Protein AF-A0A958GZC5-F1 (afdb_monomer_lite)

Sequence (106 aa):
MKKNVALGTSPLTEEDAIMDQTFYRHPGRPAGGARSGPQALPRTQPAREKPAHYKIVSISLYNEDIENLERLVSELKAKGHTKANKSQLIRYALATVDIDDMPKMI

Radius of gyration: 25.8 Å; chains: 1; bounding box: 55×50×67 Å

pLDDT: mean 74.03, std 19.49, range [40.0, 98.25]

Structure (mmCIF, N/CA/C/O backbone):
data_AF-A0A958GZC5-F1
#
_entry.id   AF-A0A958GZC5-F1
#
loop_
_atom_site.group_PDB
_atom_site.id
_atom_site.type_symbol
_atom_site.label_atom_id
_atom_site.label_alt_id
_atom_site.label_comp_id
_atom_site.label_asym_id
_atom_site.label_entity_id
_atom_site.label_seq_id
_atom_site.pdbx_PDB_ins_code
_atom_site.Cartn_x
_atom_site.Cartn_y
_atom_site.Cartn_z
_atom_site.occupancy
_atom_site.B_iso_or_equiv
_atom_site.auth_seq_id
_atom_site.auth_comp_id
_atom_site.auth_asym_id
_atom_site.auth_atom_id
_atom_site.pdbx_PDB_model_num
ATOM 1 N N . MET A 1 1 ? 41.112 34.015 32.948 1.00 42.16 1 MET A N 1
ATOM 2 C CA . MET A 1 1 ? 40.701 34.042 31.525 1.00 42.16 1 MET A CA 1
ATOM 3 C C . MET A 1 1 ? 39.188 33.911 31.471 1.00 42.16 1 MET A C 1
ATOM 5 O O . MET A 1 1 ? 38.663 32.925 31.964 1.00 42.16 1 MET A O 1
ATOM 9 N N . LYS A 1 2 ? 38.489 34.944 30.987 1.00 43.91 2 LYS A N 1
ATOM 10 C CA . LYS A 1 2 ? 37.024 34.980 30.880 1.00 43.91 2 LYS A CA 1
ATOM 11 C C . LYS A 1 2 ? 36.582 34.163 29.661 1.00 43.91 2 LYS A C 1
ATOM 13 O O . LYS A 1 2 ? 37.109 34.391 28.576 1.00 43.91 2 LYS A O 1
ATOM 18 N N . LYS A 1 3 ? 35.606 33.268 29.827 1.00 49.44 3 LYS A N 1
ATOM 19 C CA . LYS A 1 3 ? 34.765 32.761 28.733 1.00 49.44 3 LYS A CA 1
ATOM 20 C C . LYS A 1 3 ? 33.301 32.844 29.161 1.00 49.44 3 LYS A C 1
ATOM 22 O O . LYS A 1 3 ? 32.784 31.994 29.868 1.00 49.44 3 LYS A O 1
ATOM 27 N N . ASN A 1 4 ? 32.751 33.996 28.804 1.00 40.00 4 ASN A N 1
ATOM 28 C CA . ASN A 1 4 ? 31.371 34.368 28.518 1.00 40.00 4 ASN A CA 1
ATOM 29 C C . ASN A 1 4 ? 30.280 33.321 28.784 1.00 40.00 4 ASN A C 1
ATOM 31 O O . ASN A 1 4 ? 30.121 32.348 28.053 1.00 40.00 4 ASN A O 1
ATOM 35 N N . VAL A 1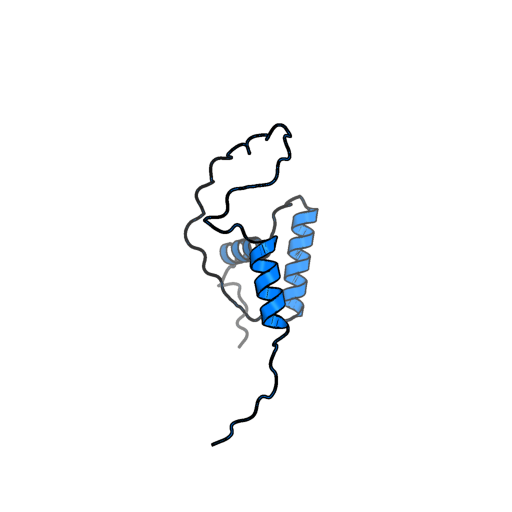 5 ? 29.469 33.660 29.785 1.00 54.03 5 VAL A N 1
ATOM 36 C CA . VAL A 1 5 ? 28.052 33.322 29.911 1.00 54.03 5 VAL A CA 1
ATOM 37 C C . VAL A 1 5 ? 27.319 33.880 28.689 1.00 54.03 5 VAL A C 1
ATOM 39 O O . VAL A 1 5 ? 27.238 35.095 28.523 1.00 54.03 5 VAL A O 1
ATOM 42 N N . ALA A 1 6 ? 26.793 33.008 27.837 1.00 48.25 6 ALA A N 1
ATOM 43 C CA . ALA A 1 6 ? 25.785 33.369 26.849 1.00 48.25 6 ALA A CA 1
ATOM 44 C C . ALA A 1 6 ? 24.881 32.149 26.629 1.00 48.25 6 ALA A C 1
ATOM 46 O O . ALA A 1 6 ? 25.348 31.135 26.123 1.00 48.25 6 ALA A O 1
ATOM 47 N N . LEU A 1 7 ? 23.610 32.295 27.035 1.00 47.97 7 LEU A N 1
ATOM 48 C CA . LEU A 1 7 ? 22.501 31.319 27.028 1.00 47.97 7 LEU A CA 1
ATOM 49 C C . LEU A 1 7 ? 22.503 30.330 28.211 1.00 47.97 7 LEU A C 1
ATOM 51 O O . LEU A 1 7 ? 22.843 29.160 28.085 1.00 47.97 7 LEU A O 1
ATOM 55 N N . GLY A 1 8 ? 22.103 30.835 29.383 1.00 52.09 8 GLY A N 1
ATOM 56 C CA . GLY A 1 8 ? 22.031 30.095 30.651 1.00 52.09 8 GLY A CA 1
ATOM 57 C C . GLY A 1 8 ? 20.765 29.266 30.894 1.00 52.09 8 GLY A C 1
ATOM 58 O O . GLY A 1 8 ? 20.648 28.702 31.976 1.00 52.09 8 GLY A O 1
ATOM 59 N N . THR A 1 9 ? 19.849 29.151 29.930 1.00 54.47 9 THR A N 1
ATOM 60 C CA . THR A 1 9 ? 18.718 28.214 30.031 1.00 54.47 9 THR A CA 1
ATOM 61 C C . THR A 1 9 ? 18.268 27.831 28.627 1.00 54.47 9 THR A C 1
ATOM 63 O O . THR A 1 9 ? 17.777 28.671 27.876 1.00 54.47 9 THR A O 1
ATOM 66 N N . SER A 1 10 ? 18.490 26.576 28.236 1.00 51.34 10 SER A N 1
ATOM 67 C CA . SER A 1 10 ? 17.914 26.037 27.003 1.00 51.34 10 SER A CA 1
ATOM 68 C C . SER A 1 10 ? 16.468 25.623 27.309 1.00 51.34 10 SER A C 1
ATOM 70 O O . SER A 1 10 ? 16.277 24.772 28.178 1.00 51.34 10 SER A O 1
ATOM 72 N N . PRO A 1 11 ? 15.437 26.177 26.647 1.00 51.81 11 PRO A N 1
ATOM 73 C CA . PRO A 1 11 ? 14.034 25.845 26.937 1.00 51.81 11 PRO A CA 1
ATOM 74 C C . PRO A 1 11 ? 13.715 24.354 26.730 1.00 51.81 11 PRO A C 1
ATOM 76 O O . PRO A 1 11 ? 12.812 23.816 27.359 1.00 51.81 11 PRO A O 1
ATOM 79 N N . LEU A 1 12 ? 14.527 23.654 25.933 1.00 55.00 12 LEU A N 1
ATOM 80 C CA . LEU A 1 12 ? 14.405 22.214 25.698 1.00 55.00 12 LEU A CA 1
ATOM 81 C C . LEU A 1 12 ? 14.706 21.374 26.950 1.00 55.00 12 LEU A C 1
ATOM 83 O O . LEU A 1 12 ? 14.129 20.310 27.128 1.00 55.00 12 LEU A O 1
ATOM 87 N N . THR A 1 13 ? 15.566 21.857 27.856 1.00 59.62 13 THR A N 1
ATOM 88 C CA . THR A 1 13 ? 15.894 21.106 29.083 1.00 59.62 13 THR A CA 1
ATOM 89 C C . THR A 1 13 ? 14.783 21.141 30.134 1.00 59.62 13 THR A C 1
ATOM 91 O O . THR A 1 13 ? 14.680 20.216 30.938 1.00 59.62 13 THR A O 1
ATOM 94 N N . GLU A 1 14 ? 13.935 22.173 30.130 1.00 57.94 14 GLU A N 1
ATOM 95 C CA . GLU A 1 1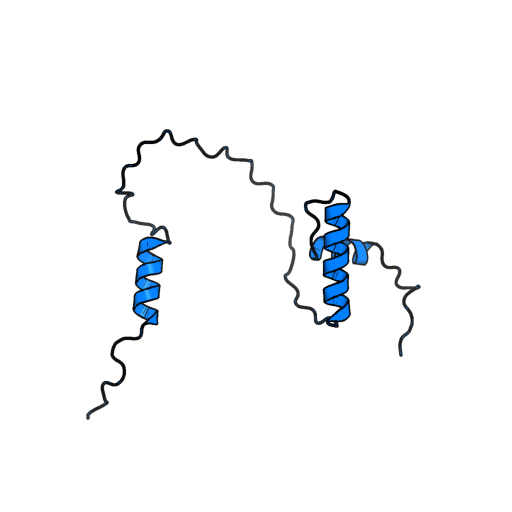4 ? 12.774 22.245 31.028 1.00 57.94 14 GLU A CA 1
ATOM 96 C C . GLU A 1 14 ? 11.625 21.368 30.517 1.00 57.94 14 GLU A C 1
ATOM 98 O O . GLU A 1 14 ? 10.996 20.658 31.302 1.00 57.94 14 GLU A O 1
ATOM 103 N N . GLU A 1 15 ? 11.393 21.351 29.202 1.00 57.47 15 GLU A N 1
ATOM 104 C CA . GLU A 1 15 ? 10.386 20.494 28.568 1.00 57.47 15 GLU A CA 1
ATOM 105 C C . GLU A 1 15 ? 10.707 19.007 28.755 1.00 57.47 15 GLU A C 1
ATOM 107 O O . GLU A 1 15 ? 9.824 18.241 29.145 1.00 57.47 15 GLU A O 1
ATOM 112 N N . ASP A 1 16 ? 11.973 18.611 28.588 1.00 57.53 16 ASP A N 1
ATOM 113 C CA . ASP A 1 16 ? 12.413 17.233 28.828 1.00 57.53 16 ASP A CA 1
ATOM 114 C C . ASP A 1 16 ? 12.196 16.812 30.291 1.00 57.53 16 ASP A C 1
ATOM 116 O O . ASP A 1 16 ? 11.701 15.714 30.557 1.00 57.53 16 ASP A O 1
ATOM 120 N N . ALA A 1 17 ? 12.473 17.701 31.253 1.00 61.53 17 ALA A N 1
ATOM 121 C CA . ALA A 1 17 ? 12.240 17.432 32.672 1.00 61.53 17 ALA A CA 1
ATOM 122 C C . ALA A 1 17 ? 10.745 17.311 33.008 1.00 61.53 17 ALA A C 1
ATOM 124 O O . ALA A 1 17 ? 10.360 16.474 33.827 1.00 61.53 17 ALA A O 1
ATOM 125 N N . ILE A 1 18 ? 9.888 18.121 32.379 1.00 64.44 18 ILE A N 1
ATOM 126 C CA . ILE A 1 18 ? 8.434 18.031 32.549 1.00 64.44 18 ILE A CA 1
ATOM 127 C C . ILE A 1 18 ? 7.918 16.719 31.957 1.00 64.44 18 ILE A C 1
ATOM 129 O O . ILE A 1 18 ? 7.129 16.034 32.611 1.00 64.44 18 ILE A O 1
ATOM 133 N N . MET A 1 19 ? 8.370 16.340 30.759 1.00 59.94 19 MET A N 1
ATOM 134 C CA . MET A 1 19 ? 7.936 15.119 30.075 1.00 59.94 19 MET A CA 1
ATOM 135 C C . MET A 1 19 ? 8.330 13.854 30.842 1.00 59.94 19 MET A C 1
ATOM 137 O O . MET A 1 19 ? 7.498 12.959 31.022 1.00 59.94 19 MET A O 1
ATOM 141 N N . ASP A 1 20 ? 9.556 13.816 31.364 1.00 61.84 20 ASP A N 1
ATOM 142 C CA . ASP A 1 20 ? 10.061 12.737 32.217 1.00 61.84 20 ASP A CA 1
ATOM 143 C C . ASP A 1 20 ? 9.243 12.620 33.517 1.00 61.84 20 ASP A C 1
ATOM 145 O O . ASP A 1 20 ? 8.785 11.539 33.888 1.00 61.84 20 ASP A O 1
ATOM 149 N N . GLN A 1 21 ? 8.919 13.753 34.151 1.00 59.56 21 GLN A N 1
ATOM 150 C CA . GLN A 1 21 ? 8.161 13.773 35.407 1.00 59.56 21 GLN A CA 1
ATOM 151 C C . GLN A 1 21 ? 6.665 13.461 35.266 1.00 59.56 21 GLN A C 1
ATOM 153 O O . GLN A 1 21 ? 6.069 12.961 36.227 1.00 59.56 21 GLN A O 1
ATOM 158 N N . THR A 1 22 ? 6.036 13.796 34.133 1.00 58.78 22 THR A N 1
ATOM 159 C CA . THR A 1 22 ? 4.567 13.731 33.984 1.00 58.78 22 THR A CA 1
ATOM 160 C C . THR A 1 22 ? 4.071 12.589 33.109 1.00 58.78 22 THR A C 1
ATOM 162 O O . THR A 1 22 ? 3.009 12.037 33.406 1.00 58.78 22 THR A O 1
ATOM 165 N N . PHE A 1 23 ? 4.812 12.195 32.070 1.00 56.34 23 PHE A N 1
ATOM 166 C CA . PHE A 1 23 ? 4.321 11.232 31.080 1.00 56.34 23 PHE A CA 1
ATOM 167 C C . PHE A 1 23 ? 5.003 9.865 31.163 1.00 56.34 23 PHE A C 1
ATOM 169 O O . PHE A 1 23 ? 4.367 8.857 30.839 1.00 56.34 23 PHE A O 1
ATOM 176 N N . TYR A 1 24 ? 6.248 9.787 31.643 1.00 61.34 24 TYR A N 1
ATOM 177 C CA . TYR A 1 24 ? 6.962 8.517 31.756 1.0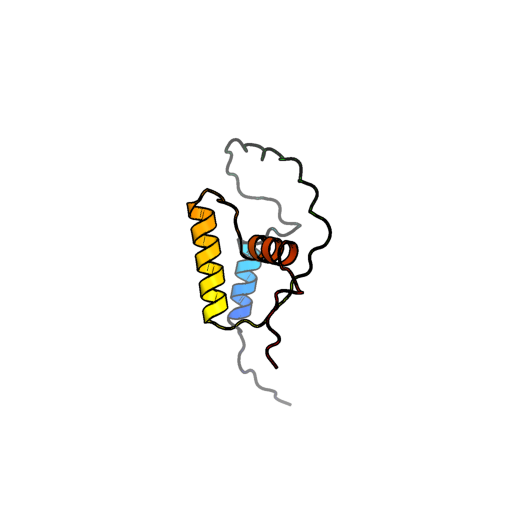0 61.34 24 TYR A CA 1
ATOM 178 C C . TYR A 1 24 ? 6.908 7.929 33.173 1.00 61.34 24 TYR A C 1
ATOM 180 O O . TYR A 1 24 ? 7.054 8.595 34.196 1.00 61.34 24 TYR A O 1
ATOM 188 N N . ARG A 1 25 ? 6.672 6.613 33.251 1.00 55.94 25 ARG A N 1
ATOM 189 C CA . ARG A 1 25 ? 6.693 5.866 34.513 1.00 55.94 25 ARG A CA 1
ATOM 190 C C . ARG A 1 25 ? 8.144 5.642 34.932 1.00 55.94 25 ARG A C 1
ATOM 192 O O . ARG A 1 25 ? 8.785 4.713 34.448 1.00 55.94 25 ARG A O 1
ATOM 199 N N . HIS A 1 26 ? 8.628 6.435 35.881 1.00 58.84 26 HIS A N 1
ATOM 200 C CA . HIS A 1 26 ? 9.929 6.190 36.493 1.00 58.84 26 HIS A CA 1
ATOM 201 C C . HIS A 1 26 ? 9.955 4.872 37.286 1.00 58.84 26 HIS A C 1
ATOM 203 O O . HIS A 1 26 ? 9.112 4.672 38.172 1.00 58.84 26 HIS A O 1
ATOM 209 N N . PRO A 1 27 ? 10.934 3.985 37.037 1.00 51.06 27 PRO A N 1
ATOM 210 C CA . PRO A 1 27 ? 11.159 2.806 37.859 1.00 51.06 27 PRO A CA 1
ATOM 211 C C . PRO A 1 27 ? 11.764 3.250 39.199 1.00 51.06 27 PRO A C 1
ATOM 213 O O . PRO A 1 27 ? 12.972 3.405 39.327 1.00 51.06 27 PRO A O 1
ATOM 216 N N . GLY A 1 28 ? 10.913 3.515 40.194 1.00 59.38 28 GLY A N 1
ATOM 217 C CA . GLY A 1 28 ? 11.356 3.859 41.553 1.00 59.38 28 GLY A CA 1
ATOM 218 C C . GLY A 1 28 ? 10.457 4.819 42.333 1.00 59.38 28 GLY A C 1
ATOM 219 O O . GLY A 1 28 ? 10.627 4.943 43.542 1.00 59.38 28 GLY A O 1
ATOM 220 N N . ARG A 1 29 ? 9.473 5.473 41.696 1.00 54.12 29 ARG A N 1
ATOM 221 C CA . ARG A 1 29 ? 8.524 6.346 42.408 1.00 54.12 29 ARG A CA 1
ATOM 222 C C . ARG A 1 29 ? 7.303 5.532 42.868 1.00 54.12 29 ARG A C 1
ATOM 224 O O . ARG A 1 29 ? 6.618 4.964 42.013 1.00 54.12 29 ARG A O 1
ATOM 231 N N . PRO A 1 30 ? 6.996 5.447 44.179 1.00 52.53 30 PRO A N 1
ATOM 232 C CA . PRO A 1 30 ? 5.771 4.799 44.633 1.00 52.53 30 PRO A CA 1
ATOM 233 C C . PRO A 1 30 ? 4.566 5.562 44.073 1.00 52.53 30 PRO A C 1
ATOM 235 O O . PRO A 1 30 ? 4.557 6.794 44.049 1.00 52.53 30 PRO A O 1
ATOM 238 N N . ALA A 1 31 ? 3.567 4.825 43.587 1.00 56.00 31 ALA A N 1
ATOM 239 C CA . ALA A 1 31 ? 2.352 5.367 42.986 1.00 56.00 31 ALA A CA 1
ATOM 240 C C . ALA A 1 31 ? 1.478 6.059 44.052 1.00 56.00 31 ALA A C 1
ATOM 242 O O . ALA A 1 31 ? 0.493 5.510 44.534 1.00 56.00 31 ALA A O 1
ATOM 243 N N . GLY A 1 32 ? 1.872 7.264 44.457 1.00 53.06 32 GLY A N 1
ATOM 244 C CA . GLY A 1 32 ? 1.112 8.128 45.350 1.00 53.06 32 GLY A CA 1
ATOM 245 C C . GLY A 1 32 ? 0.058 8.899 44.567 1.00 53.06 32 GLY A C 1
ATOM 246 O O . GLY A 1 32 ? 0.336 9.972 44.046 1.00 53.06 32 GLY A O 1
ATOM 247 N N . GLY A 1 33 ? -1.145 8.337 44.471 1.00 48.72 33 GLY A N 1
ATOM 248 C CA . GLY A 1 33 ? -2.286 8.989 43.833 1.00 48.72 33 GLY A CA 1
ATOM 249 C C . GLY A 1 33 ? -3.510 8.085 43.829 1.00 48.72 33 GLY A C 1
ATOM 250 O O . GLY A 1 33 ? -3.784 7.403 42.846 1.00 48.72 33 GLY A O 1
ATOM 251 N N . ALA A 1 34 ? -4.227 8.053 44.950 1.00 53.50 34 ALA A N 1
ATOM 252 C CA . ALA A 1 34 ? -5.454 7.290 45.110 1.00 53.50 34 ALA A CA 1
ATOM 253 C C . ALA A 1 34 ? -6.534 7.747 44.111 1.00 53.50 34 ALA A C 1
ATOM 255 O O . ALA A 1 34 ? -7.118 8.821 44.241 1.00 53.50 34 ALA A O 1
ATOM 256 N N . ARG A 1 35 ? -6.843 6.887 43.138 1.00 52.31 35 ARG A N 1
ATOM 257 C CA . ARG A 1 35 ? -8.177 6.789 42.539 1.00 52.31 35 ARG A CA 1
ATOM 258 C C . ARG A 1 35 ? -8.633 5.344 42.664 1.00 52.31 35 ARG A C 1
ATOM 260 O O . ARG A 1 35 ? -8.328 4.497 41.830 1.00 52.31 35 ARG A O 1
ATOM 267 N N . SER A 1 36 ? -9.329 5.082 43.761 1.00 56.12 36 SER A N 1
ATOM 268 C CA . SER A 1 36 ? -9.983 3.817 44.082 1.00 56.12 36 SER A CA 1
ATOM 269 C C . SER A 1 36 ? -11.224 3.641 43.200 1.00 56.12 36 SER A C 1
ATOM 271 O O . SER A 1 36 ? -12.348 3.839 43.643 1.00 56.12 36 SER A O 1
ATOM 273 N N . GLY A 1 37 ? -11.023 3.325 41.923 1.00 55.53 37 GLY A N 1
ATOM 274 C CA . GLY A 1 37 ? -12.042 2.671 41.100 1.00 55.53 37 GLY A CA 1
ATOM 275 C C . GLY A 1 37 ? -11.725 1.176 41.026 1.00 55.53 37 GLY A C 1
ATOM 276 O O . GLY A 1 37 ? -10.542 0.830 41.104 1.00 55.53 37 GLY A O 1
ATOM 277 N N . PRO A 1 38 ? -12.715 0.273 40.892 1.00 50.50 38 PRO A N 1
ATOM 278 C CA . PRO A 1 38 ? -12.426 -1.134 40.645 1.00 50.50 38 PRO A CA 1
ATOM 279 C C . PRO A 1 38 ? -11.574 -1.236 39.376 1.00 50.50 38 PRO A C 1
ATOM 281 O O . PRO A 1 38 ? -12.051 -0.990 38.268 1.00 50.50 38 PRO A O 1
ATOM 284 N N . GLN A 1 39 ? -10.285 -1.541 39.552 1.00 56.53 39 GLN A N 1
ATOM 285 C CA . GLN A 1 39 ? -9.381 -1.852 38.455 1.00 56.53 39 GLN A CA 1
ATOM 286 C C . GLN A 1 39 ? -9.929 -3.104 37.785 1.00 56.53 39 GLN A C 1
ATOM 288 O O . GLN A 1 39 ? -9.744 -4.220 38.268 1.00 56.53 39 GLN A O 1
ATOM 293 N N . ALA A 1 40 ? -10.629 -2.913 36.669 1.00 58.41 40 ALA A N 1
ATOM 294 C CA . ALA A 1 40 ? -10.812 -3.977 35.709 1.00 58.41 40 ALA A CA 1
ATOM 295 C C . ALA A 1 40 ? -9.403 -4.418 35.304 1.00 58.41 40 ALA A C 1
ATOM 297 O O . ALA A 1 40 ? -8.695 -3.693 34.603 1.00 58.41 40 ALA A O 1
ATOM 298 N N . LEU A 1 41 ? -8.977 -5.573 35.820 1.00 60.50 41 LEU A N 1
ATOM 299 C CA . LEU A 1 41 ? -7.758 -6.238 35.387 1.00 60.50 41 LEU A CA 1
ATOM 300 C C . LEU A 1 41 ? -7.784 -6.249 33.854 1.00 60.50 41 LEU A C 1
ATOM 302 O O . LEU A 1 41 ? -8.782 -6.711 33.284 1.00 60.50 41 LEU A O 1
ATOM 306 N N . PRO A 1 42 ? -6.757 -5.718 33.165 1.00 56.84 42 PRO A N 1
ATOM 307 C CA . PRO A 1 42 ? -6.695 -5.862 31.725 1.00 56.84 42 PRO A CA 1
ATOM 308 C C . PRO A 1 42 ? -6.745 -7.360 31.452 1.00 56.84 42 PRO A C 1
ATOM 310 O O . PRO A 1 42 ? -5.899 -8.113 31.932 1.00 56.84 42 PRO A O 1
ATOM 313 N N . ARG A 1 43 ? -7.790 -7.805 30.745 1.00 59.28 43 ARG A N 1
ATOM 314 C CA . ARG A 1 43 ? -7.863 -9.170 30.233 1.00 59.28 43 ARG A CA 1
ATOM 315 C C . ARG A 1 43 ? -6.592 -9.370 29.422 1.00 59.28 43 ARG A C 1
ATOM 317 O O . ARG A 1 43 ? -6.483 -8.809 28.332 1.00 59.28 43 ARG A O 1
ATOM 324 N N . THR A 1 44 ? -5.632 -10.101 29.982 1.00 53.62 44 THR A N 1
ATOM 325 C CA . THR A 1 44 ? -4.399 -10.489 29.308 1.00 53.62 44 THR A CA 1
ATOM 326 C C . THR A 1 44 ? -4.813 -11.345 28.127 1.00 53.62 44 THR A C 1
ATOM 328 O O . THR A 1 44 ? -5.004 -12.552 28.246 1.00 53.62 44 THR A O 1
ATOM 331 N N . GLN A 1 45 ? -5.047 -10.704 26.984 1.00 61.31 45 GLN A N 1
ATOM 332 C CA . GLN A 1 45 ? -5.124 -11.431 25.735 1.00 61.31 45 GLN A CA 1
ATOM 333 C C . GLN A 1 45 ? -3.758 -12.098 25.579 1.00 61.31 45 GLN A C 1
ATOM 335 O O . GLN A 1 45 ? -2.745 -11.412 25.757 1.00 61.31 45 GLN A O 1
ATOM 340 N N . PRO A 1 46 ? -3.706 -13.413 25.317 1.00 52.31 46 PRO A N 1
ATOM 341 C CA . PRO A 1 46 ? -2.438 -14.082 25.098 1.00 52.31 46 PRO A CA 1
ATOM 342 C C . PRO A 1 46 ? -1.694 -13.309 24.012 1.00 52.31 46 PRO A C 1
ATOM 344 O O . PRO A 1 46 ? -2.260 -13.013 22.952 1.00 52.31 46 PRO A O 1
ATOM 347 N N . ALA A 1 47 ? -0.461 -12.907 24.323 1.00 60.91 47 ALA A N 1
ATOM 348 C CA . ALA A 1 47 ? 0.404 -12.229 23.379 1.00 60.91 47 ALA A CA 1
ATOM 349 C C . ALA A 1 47 ? 0.552 -13.159 22.176 1.00 60.91 47 ALA A C 1
ATOM 351 O O . ALA A 1 47 ? 1.219 -14.187 22.260 1.00 60.91 47 ALA A O 1
ATOM 352 N N . ARG A 1 48 ? -0.142 -12.834 21.080 1.00 60.31 48 ARG A N 1
ATOM 353 C CA . ARG A 1 48 ? 0.026 -13.543 19.814 1.00 60.31 48 ARG A CA 1
ATOM 354 C C . ARG A 1 48 ? 1.513 -13.513 19.497 1.00 60.31 48 ARG A C 1
ATOM 356 O O . ARG A 1 48 ? 2.107 -12.432 19.518 1.00 60.31 48 ARG A O 1
ATOM 363 N N . GLU A 1 49 ? 2.091 -14.686 19.261 1.00 60.09 49 GLU A N 1
ATOM 364 C CA . GLU A 1 49 ? 3.490 -14.818 18.872 1.00 60.09 49 GLU A CA 1
ATOM 365 C C . GLU A 1 49 ? 3.777 -13.826 17.746 1.00 60.09 49 GLU A C 1
ATOM 367 O O . GLU A 1 49 ? 3.059 -13.764 16.741 1.00 60.09 49 GLU A O 1
ATOM 372 N N . LYS A 1 50 ? 4.764 -12.954 17.974 1.00 54.50 50 LYS A N 1
ATOM 373 C CA . LYS A 1 50 ? 5.101 -11.901 17.020 1.00 54.50 50 LYS A CA 1
ATOM 374 C C . LYS A 1 50 ? 5.565 -12.590 15.733 1.00 54.50 50 LYS A C 1
ATOM 376 O O . LYS A 1 50 ? 6.487 -13.401 15.810 1.00 54.50 50 LYS A O 1
ATOM 381 N N . PRO A 1 51 ? 4.955 -12.299 14.570 1.00 63.81 51 PRO A N 1
ATOM 382 C CA . PRO A 1 51 ? 5.350 -12.937 13.325 1.00 63.81 51 PRO A CA 1
ATOM 383 C C . PRO A 1 51 ? 6.840 -12.703 13.055 1.00 63.81 51 PRO A C 1
ATOM 385 O O . PRO A 1 51 ? 7.351 -11.592 13.220 1.00 63.81 51 PRO A O 1
ATOM 388 N N . ALA A 1 52 ? 7.513 -13.784 12.670 1.00 61.06 52 ALA A N 1
ATOM 389 C CA . ALA A 1 52 ? 8.941 -13.861 12.419 1.00 61.06 52 ALA A CA 1
ATOM 390 C C . ALA A 1 52 ? 9.428 -12.775 11.429 1.00 61.06 52 ALA A C 1
ATOM 392 O O . ALA A 1 52 ? 8.927 -12.661 10.314 1.00 61.06 52 ALA A O 1
ATOM 393 N N . HIS A 1 53 ? 10.412 -11.984 11.872 1.00 69.94 53 HIS A N 1
ATOM 394 C CA . HIS A 1 53 ? 11.405 -11.228 11.090 1.00 69.94 53 HIS A CA 1
ATOM 395 C C . HIS A 1 53 ? 10.935 -10.432 9.853 1.00 69.94 53 HIS A C 1
ATOM 397 O O . HIS A 1 53 ? 11.260 -10.782 8.720 1.00 69.94 53 HIS A O 1
ATOM 403 N N . TYR A 1 54 ? 10.291 -9.276 10.052 1.00 79.69 54 TYR A N 1
ATOM 404 C CA . TYR A 1 54 ? 10.225 -8.242 9.007 1.00 79.69 54 TYR A CA 1
ATOM 405 C C . TYR A 1 54 ? 11.378 -7.236 9.151 1.00 79.69 54 TYR A C 1
ATOM 407 O O . TYR A 1 54 ? 11.834 -6.949 10.258 1.00 79.69 54 TYR A O 1
ATOM 415 N N . LYS A 1 55 ? 11.838 -6.677 8.027 1.00 85.81 55 LYS A N 1
ATOM 416 C CA . LYS A 1 55 ? 12.760 -5.533 7.993 1.00 85.81 55 LYS A CA 1
ATOM 417 C C . LYS A 1 55 ? 12.000 -4.295 7.531 1.00 85.81 55 LYS A C 1
ATOM 419 O O . LYS A 1 55 ? 11.135 -4.392 6.664 1.00 85.81 55 LYS A O 1
ATOM 424 N N . ILE A 1 56 ? 12.319 -3.144 8.113 1.00 89.31 56 ILE A N 1
ATOM 425 C CA . ILE A 1 56 ? 11.822 -1.858 7.620 1.00 89.31 56 ILE A CA 1
ATOM 426 C C . ILE A 1 56 ? 12.658 -1.501 6.393 1.00 89.31 56 ILE A C 1
ATOM 428 O O . ILE A 1 56 ? 13.884 -1.460 6.474 1.00 89.31 56 ILE A O 1
ATOM 432 N N . VAL A 1 57 ? 11.988 -1.280 5.266 1.00 88.81 57 VAL A N 1
ATOM 433 C CA . VAL A 1 57 ? 12.611 -0.831 4.020 1.00 88.81 57 VAL A CA 1
ATOM 434 C C . VAL A 1 57 ? 12.101 0.564 3.693 1.00 88.81 57 VAL A C 1
ATOM 436 O O . VAL A 1 57 ? 10.913 0.841 3.848 1.00 88.81 57 VAL A O 1
ATOM 439 N N . SER A 1 58 ? 13.008 1.434 3.258 1.00 92.75 58 SER A N 1
ATOM 440 C CA . SER A 1 58 ? 12.658 2.707 2.633 1.00 92.75 58 SER A CA 1
ATOM 441 C C . SER A 1 58 ? 12.845 2.540 1.132 1.00 92.75 58 SER A C 1
ATOM 443 O O . SER A 1 58 ? 13.924 2.133 0.700 1.00 92.75 58 SER A O 1
ATOM 445 N N . ILE A 1 59 ? 11.795 2.796 0.356 1.00 90.81 59 ILE A N 1
ATOM 446 C CA . ILE A 1 59 ? 11.822 2.738 -1.106 1.00 90.81 59 ILE A CA 1
ATOM 447 C C . ILE A 1 59 ? 11.340 4.076 -1.656 1.00 90.81 59 ILE A C 1
ATOM 449 O O . ILE A 1 59 ? 10.379 4.649 -1.143 1.00 90.81 59 ILE A O 1
ATOM 453 N N . SER A 1 60 ? 12.015 4.567 -2.688 1.00 93.75 60 SER A N 1
ATOM 454 C CA . SER A 1 60 ? 11.545 5.717 -3.455 1.00 93.75 60 SER A CA 1
ATOM 455 C C . SER A 1 60 ? 10.497 5.244 -4.462 1.00 93.75 60 SER A C 1
ATOM 457 O O . SER A 1 60 ? 10.705 4.235 -5.131 1.00 93.75 60 SER A O 1
ATOM 459 N N . LEU A 1 61 ? 9.386 5.968 -4.568 1.00 94.38 61 LEU A N 1
ATOM 460 C CA . LEU A 1 61 ? 8.305 5.747 -5.533 1.00 94.38 61 LEU A CA 1
ATOM 461 C C . LEU A 1 61 ? 7.943 7.092 -6.167 1.00 94.38 61 LEU A C 1
ATOM 463 O O . LEU A 1 61 ? 8.172 8.135 -5.546 1.00 94.38 61 LEU A O 1
ATOM 467 N N . TYR A 1 62 ? 7.370 7.087 -7.373 1.00 96.56 62 TYR A N 1
ATOM 468 C CA . TYR A 1 62 ? 6.793 8.309 -7.929 1.00 96.56 62 TYR A CA 1
ATOM 469 C C . TYR A 1 62 ? 5.600 8.755 -7.075 1.00 96.56 62 TYR A C 1
ATOM 471 O O . TYR A 1 62 ? 4.904 7.929 -6.484 1.00 96.56 62 TYR A O 1
ATOM 479 N N . ASN A 1 63 ? 5.347 10.065 -7.005 1.00 97.44 63 ASN A N 1
ATOM 480 C CA . ASN A 1 63 ? 4.233 10.596 -6.208 1.00 97.44 63 ASN A CA 1
ATOM 481 C C . ASN A 1 63 ? 2.890 9.986 -6.639 1.00 97.44 63 ASN A C 1
ATOM 483 O O . ASN A 1 63 ? 2.093 9.595 -5.790 1.00 97.44 63 ASN A O 1
ATOM 487 N N . GLU A 1 64 ? 2.695 9.813 -7.947 1.00 97.50 64 GLU A N 1
ATOM 488 C CA . GLU A 1 64 ? 1.506 9.173 -8.520 1.00 97.50 64 GLU A CA 1
ATOM 489 C C . GLU A 1 64 ? 1.336 7.724 -8.031 1.00 97.50 64 GLU A C 1
ATOM 491 O O . GLU A 1 64 ? 0.229 7.302 -7.692 1.00 97.50 64 GLU A O 1
ATOM 496 N N . ASP A 1 65 ? 2.433 6.972 -7.899 1.00 96.19 65 ASP A N 1
ATOM 497 C CA . ASP A 1 65 ? 2.398 5.601 -7.381 1.00 96.19 65 ASP A CA 1
ATOM 498 C C . ASP A 1 65 ? 2.041 5.560 -5.891 1.00 96.19 65 ASP A C 1
ATOM 500 O O . ASP A 1 65 ? 1.330 4.656 -5.442 1.00 96.19 65 ASP A O 1
ATOM 504 N N . ILE A 1 66 ? 2.507 6.544 -5.114 1.00 96.44 66 ILE A N 1
ATOM 505 C CA . ILE A 1 66 ? 2.168 6.671 -3.691 1.00 96.44 66 ILE A CA 1
ATOM 506 C C . ILE A 1 66 ? 0.666 6.932 -3.537 1.00 96.44 66 ILE A C 1
ATOM 508 O O . ILE A 1 66 ? 0.004 6.247 -2.753 1.00 96.44 66 ILE A O 1
ATOM 512 N N . GLU A 1 67 ? 0.115 7.872 -4.305 1.00 97.88 67 GLU A N 1
ATOM 513 C CA . GLU A 1 67 ? -1.318 8.184 -4.303 1.00 97.88 67 GLU A CA 1
ATOM 514 C C . GLU A 1 67 ? -2.158 6.976 -4.735 1.00 97.88 67 GLU A C 1
ATOM 516 O O . GLU A 1 67 ? -3.153 6.629 -4.089 1.00 97.88 67 GLU A O 1
ATOM 521 N N . ASN A 1 68 ? -1.725 6.271 -5.783 1.00 97.75 68 ASN A N 1
ATOM 522 C CA . ASN A 1 68 ? -2.388 5.059 -6.245 1.00 97.75 68 ASN A CA 1
ATOM 523 C C . ASN A 1 68 ? -2.389 3.961 -5.168 1.00 97.75 68 ASN A C 1
ATOM 525 O O . ASN A 1 68 ? -3.421 3.331 -4.918 1.00 97.75 68 ASN A O 1
ATOM 529 N N . LEU A 1 69 ? -1.264 3.764 -4.474 1.00 96.81 69 LEU A N 1
ATOM 530 C CA . LEU A 1 69 ? -1.161 2.810 -3.371 1.00 96.81 69 LEU A CA 1
ATOM 531 C C . LEU A 1 69 ? -2.138 3.151 -2.234 1.00 96.81 69 LEU A C 1
ATOM 533 O O . LEU A 1 69 ? -2.783 2.258 -1.678 1.00 96.81 69 LEU A O 1
ATOM 537 N N . GLU A 1 70 ? -2.274 4.430 -1.885 1.00 96.81 70 GLU A N 1
ATOM 538 C CA . GLU A 1 70 ? -3.218 4.885 -0.859 1.00 96.81 70 GLU A CA 1
ATOM 539 C C . GLU A 1 70 ? -4.677 4.689 -1.271 1.00 96.81 70 GLU A C 1
ATOM 541 O O . GLU A 1 70 ? -5.477 4.180 -0.475 1.00 96.81 70 GLU A O 1
ATOM 546 N N . ARG A 1 71 ? -5.011 5.001 -2.527 1.00 98.25 71 ARG A N 1
ATOM 547 C CA . ARG A 1 71 ? -6.340 4.760 -3.097 1.00 98.25 71 ARG A CA 1
ATOM 548 C C . ARG A 1 71 ? -6.718 3.281 -3.031 1.00 98.25 71 ARG A C 1
ATOM 550 O O . ARG A 1 71 ? -7.795 2.954 -2.533 1.00 98.25 71 ARG A O 1
ATOM 557 N N . LEU A 1 72 ? -5.828 2.378 -3.446 1.00 97.81 72 LEU A N 1
ATOM 558 C CA . LEU A 1 72 ? -6.072 0.931 -3.404 1.00 97.81 72 LEU A CA 1
ATOM 559 C C . LEU A 1 72 ? -6.292 0.416 -1.974 1.00 97.81 72 LEU A C 1
ATOM 561 O O . LEU A 1 72 ? -7.179 -0.404 -1.733 1.00 97.81 72 LEU A O 1
ATOM 565 N N . VAL A 1 73 ? -5.531 0.919 -0.997 1.00 97.56 73 VAL A N 1
ATOM 566 C CA . VAL A 1 73 ? -5.757 0.585 0.419 1.00 97.56 73 VAL A CA 1
ATOM 567 C C . VAL A 1 73 ? -7.130 1.078 0.891 1.00 97.56 73 VAL A C 1
ATOM 569 O O . VAL A 1 73 ? -7.805 0.366 1.638 1.00 97.56 73 VAL A O 1
ATOM 572 N N . SER A 1 74 ? -7.560 2.266 0.462 1.00 97.50 74 SER A N 1
ATOM 573 C CA . SER A 1 74 ? -8.892 2.800 0.775 1.00 97.50 74 SER A CA 1
ATOM 574 C C . SER A 1 74 ? -10.007 1.928 0.188 1.00 97.50 74 SER A C 1
ATOM 576 O O . SER A 1 74 ? -10.924 1.526 0.906 1.00 97.50 74 SER A O 1
ATOM 578 N N . GLU A 1 75 ? -9.887 1.535 -1.082 1.00 97.62 75 GLU A N 1
ATOM 579 C CA . GLU A 1 75 ? -10.844 0.640 -1.741 1.00 97.62 75 GLU A CA 1
ATOM 580 C C . GLU A 1 75 ? -10.924 -0.728 -1.059 1.00 97.62 75 GLU A C 1
ATOM 582 O O . GLU A 1 75 ? -12.015 -1.263 -0.862 1.00 97.62 75 GLU A O 1
ATOM 587 N N . LEU A 1 76 ? -9.786 -1.293 -0.644 1.00 97.00 76 LEU A N 1
ATOM 588 C CA . LEU A 1 76 ? -9.763 -2.545 0.114 1.00 97.00 76 LEU A CA 1
ATOM 589 C C . LEU A 1 76 ? -10.513 -2.418 1.441 1.00 97.00 76 LEU A C 1
ATOM 591 O O . LEU A 1 76 ? -11.285 -3.309 1.803 1.00 97.00 76 LEU A O 1
ATOM 595 N N . LYS A 1 77 ? -10.327 -1.306 2.157 1.00 96.88 77 LYS A N 1
ATOM 596 C CA . LYS A 1 77 ? -11.063 -1.040 3.399 1.00 96.88 77 LYS A CA 1
ATOM 597 C C . LYS A 1 77 ? -12.559 -0.889 3.144 1.00 96.88 77 LYS A C 1
ATOM 599 O O . LYS A 1 77 ? -13.342 -1.470 3.892 1.00 96.88 77 LYS A O 1
ATOM 604 N N . ALA A 1 78 ? -12.947 -0.185 2.080 1.00 97.12 78 ALA A N 1
ATOM 605 C CA . ALA A 1 78 ? -14.344 -0.040 1.672 1.00 97.12 78 ALA A CA 1
ATOM 606 C C . ALA A 1 78 ? -14.992 -1.393 1.326 1.00 97.12 78 ALA A C 1
ATOM 608 O O . ALA A 1 78 ? -16.153 -1.623 1.652 1.00 97.12 78 ALA A O 1
ATOM 609 N N . LYS A 1 79 ? -14.222 -2.329 0.754 1.00 96.56 79 LYS A N 1
ATOM 610 C CA . LYS A 1 79 ? -14.645 -3.711 0.459 1.00 96.56 79 LYS A CA 1
ATOM 611 C C . LYS A 1 79 ? -14.688 -4.636 1.689 1.00 96.56 79 LYS A C 1
ATOM 613 O O . LYS A 1 79 ? -14.956 -5.824 1.546 1.00 96.56 79 LYS A O 1
ATOM 618 N N . GLY A 1 80 ? -14.431 -4.123 2.895 1.00 95.00 80 GLY A N 1
ATOM 619 C CA . GLY A 1 80 ? -14.525 -4.881 4.149 1.00 95.00 80 GLY A CA 1
ATOM 620 C C . GLY A 1 80 ? -13.190 -5.390 4.702 1.00 95.00 80 GLY A C 1
ATOM 621 O O . GLY A 1 80 ? -13.155 -5.936 5.808 1.00 95.00 80 GLY A O 1
ATOM 622 N N . HIS A 1 81 ? -12.063 -5.154 4.020 1.00 95.31 81 HIS A N 1
ATOM 623 C CA . HIS A 1 81 ? -10.732 -5.446 4.562 1.00 95.31 81 HIS A CA 1
ATOM 624 C C . HIS A 1 81 ? -10.289 -4.336 5.527 1.00 95.31 81 HIS A C 1
ATOM 626 O O . HIS A 1 81 ? -9.354 -3.583 5.265 1.00 95.31 81 HIS A O 1
ATOM 632 N N . THR A 1 82 ? -10.948 -4.236 6.682 1.00 91.56 82 THR A N 1
ATOM 633 C CA . THR A 1 82 ? -10.761 -3.144 7.664 1.00 91.56 82 THR A CA 1
ATOM 634 C C . THR A 1 82 ? -9.323 -2.983 8.172 1.00 91.56 82 THR A C 1
ATOM 636 O O . THR A 1 82 ? -8.936 -1.899 8.606 1.00 91.56 82 THR A O 1
ATOM 639 N N . LYS A 1 83 ? -8.508 -4.042 8.091 1.00 92.94 83 LYS A N 1
ATOM 640 C CA . LYS A 1 83 ? -7.097 -4.055 8.515 1.00 92.94 83 LYS A CA 1
ATOM 641 C C . LYS A 1 83 ? -6.092 -3.897 7.372 1.00 92.94 83 LYS A C 1
ATOM 643 O O . LYS A 1 83 ? -4.896 -3.980 7.644 1.00 92.94 83 LYS A O 1
ATOM 648 N N . ALA A 1 84 ? -6.558 -3.673 6.141 1.00 94.19 84 ALA A N 1
ATOM 649 C CA . ALA A 1 84 ? -5.694 -3.486 4.982 1.00 94.19 84 ALA A CA 1
ATOM 650 C C . ALA A 1 84 ? -4.718 -2.322 5.205 1.00 94.19 84 ALA A C 1
ATOM 652 O O . ALA A 1 84 ? -5.104 -1.227 5.628 1.00 9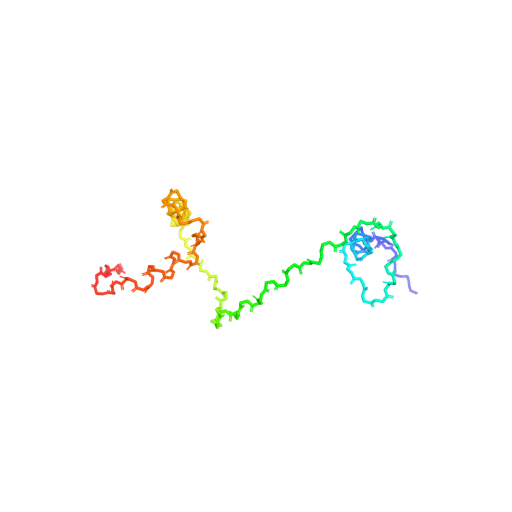4.19 84 ALA A O 1
ATOM 653 N N . ASN A 1 85 ? -3.442 -2.563 4.913 1.00 95.25 85 ASN A N 1
ATOM 654 C CA . ASN A 1 85 ? -2.387 -1.558 4.962 1.00 95.25 85 ASN A CA 1
ATOM 655 C C . ASN A 1 85 ? -1.455 -1.667 3.747 1.00 95.25 85 ASN A C 1
ATOM 657 O O . ASN A 1 85 ? -1.477 -2.662 3.020 1.00 95.25 85 ASN A O 1
ATOM 661 N N . LYS A 1 86 ? -0.621 -0.638 3.551 1.00 94.88 86 LYS A N 1
ATOM 662 C CA . LYS A 1 86 ? 0.337 -0.541 2.437 1.00 94.88 86 LYS A CA 1
ATOM 663 C C . LYS A 1 86 ? 1.210 -1.798 2.334 1.00 94.88 86 LYS A C 1
ATOM 665 O O . LYS A 1 86 ? 1.326 -2.387 1.267 1.00 94.88 86 LYS A O 1
ATOM 670 N N . SER A 1 87 ? 1.755 -2.271 3.455 1.00 93.31 87 SER A N 1
ATOM 671 C CA . SER A 1 87 ? 2.635 -3.446 3.494 1.00 93.31 87 SER A CA 1
ATOM 672 C C . SER A 1 87 ? 1.935 -4.756 3.123 1.00 93.31 87 SER A C 1
ATOM 674 O O . SER A 1 87 ? 2.558 -5.624 2.520 1.00 93.31 87 SER A O 1
ATOM 676 N N . GLN A 1 88 ? 0.660 -4.929 3.475 1.00 93.38 88 GLN A N 1
ATOM 677 C CA . GLN A 1 88 ? -0.127 -6.101 3.087 1.00 93.38 88 GLN A CA 1
ATOM 678 C C . GLN A 1 88 ? -0.424 -6.105 1.590 1.00 93.38 88 GLN A C 1
ATOM 680 O O . GLN A 1 88 ? -0.286 -7.147 0.957 1.00 93.38 88 GLN A O 1
ATOM 685 N N . LEU A 1 89 ? -0.785 -4.946 1.036 1.00 95.38 89 LEU A N 1
ATOM 686 C CA . LEU A 1 89 ? -1.024 -4.795 -0.396 1.00 95.38 89 LEU A CA 1
ATOM 687 C C . LEU A 1 89 ? 0.254 -5.064 -1.202 1.00 95.38 89 LEU A C 1
ATOM 689 O O . LEU A 1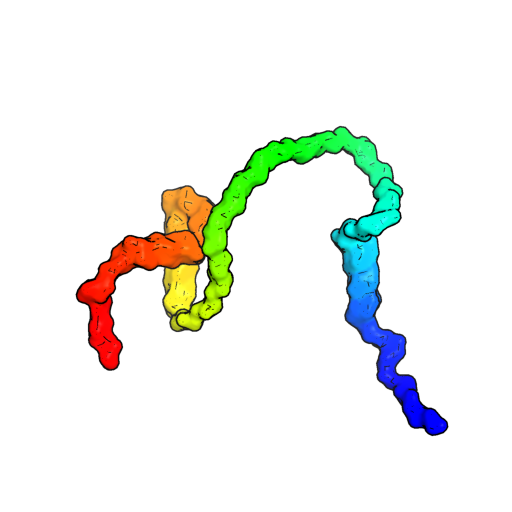 89 ? 0.230 -5.876 -2.120 1.00 95.38 89 LEU A O 1
ATOM 693 N N . ILE A 1 90 ? 1.381 -4.468 -0.800 1.00 94.44 90 ILE A N 1
ATOM 694 C CA . ILE A 1 90 ? 2.686 -4.711 -1.433 1.00 94.44 90 ILE A CA 1
ATOM 695 C C . ILE A 1 90 ? 3.063 -6.194 -1.345 1.00 94.44 90 ILE A C 1
ATOM 697 O O . ILE A 1 90 ? 3.510 -6.774 -2.326 1.00 94.44 90 ILE A O 1
ATOM 701 N N . ARG A 1 91 ? 2.848 -6.844 -0.194 1.00 92.62 91 ARG A N 1
ATOM 702 C CA . ARG A 1 91 ? 3.135 -8.278 -0.038 1.00 92.62 91 ARG A CA 1
ATOM 703 C C . ARG A 1 91 ? 2.298 -9.142 -0.977 1.00 92.62 91 ARG A C 1
ATOM 705 O O . ARG A 1 91 ? 2.832 -10.096 -1.528 1.00 92.62 91 ARG A O 1
ATOM 712 N N . TYR A 1 92 ? 1.014 -8.826 -1.132 1.00 94.75 92 TYR A N 1
ATOM 713 C CA . TYR A 1 92 ? 0.154 -9.523 -2.084 1.00 94.75 92 TYR A CA 1
ATOM 714 C C . TYR A 1 92 ? 0.671 -9.334 -3.512 1.00 94.75 92 TYR A C 1
ATOM 716 O O . TYR A 1 92 ? 0.901 -10.322 -4.194 1.00 94.75 92 TYR A O 1
ATOM 724 N N . ALA A 1 93 ? 0.961 -8.092 -3.913 1.00 94.06 93 ALA A N 1
ATOM 725 C CA . ALA A 1 93 ? 1.486 -7.789 -5.243 1.00 94.06 93 ALA A CA 1
ATOM 726 C C . ALA A 1 93 ? 2.792 -8.543 -5.548 1.00 94.06 93 ALA A C 1
ATOM 728 O O . ALA A 1 93 ? 2.917 -9.147 -6.606 1.00 94.06 93 ALA A O 1
ATOM 729 N N . LEU A 1 94 ? 3.732 -8.581 -4.598 1.00 92.88 94 LEU A N 1
ATOM 730 C CA . LEU A 1 94 ? 4.989 -9.325 -4.739 1.00 92.88 94 LEU A CA 1
ATOM 731 C C . LEU A 1 94 ? 4.791 -10.844 -4.842 1.00 92.88 94 LEU A C 1
ATOM 733 O O . LEU A 1 94 ? 5.643 -11.523 -5.400 1.00 92.88 94 LEU A O 1
ATOM 737 N N . ALA A 1 95 ? 3.705 -11.385 -4.287 1.00 93.19 95 ALA A N 1
ATOM 738 C CA . ALA A 1 95 ? 3.389 -12.809 -4.379 1.00 93.19 95 ALA A CA 1
ATOM 739 C C . ALA A 1 95 ? 2.667 -13.180 -5.683 1.00 93.19 95 ALA A C 1
ATOM 741 O O . ALA A 1 95 ? 2.638 -14.354 -6.039 1.00 93.19 95 ALA A O 1
ATOM 742 N N . THR A 1 96 ? 2.056 -12.204 -6.361 1.00 93.44 96 THR A N 1
ATOM 743 C CA . THR A 1 96 ? 1.253 -12.424 -7.573 1.00 93.44 96 THR A CA 1
ATOM 744 C C . THR A 1 96 ? 1.901 -11.911 -8.848 1.00 93.44 96 THR A C 1
ATOM 746 O O . THR A 1 96 ? 1.369 -12.168 -9.921 1.00 93.44 96 THR A O 1
ATOM 749 N N . VAL A 1 97 ? 2.976 -11.128 -8.747 1.00 92.56 97 VAL A N 1
ATOM 750 C CA . VAL A 1 97 ? 3.655 -10.583 -9.922 1.00 92.56 97 VAL A CA 1
ATOM 751 C C . VAL A 1 97 ? 4.251 -11.716 -10.754 1.00 92.56 97 VAL A C 1
ATOM 753 O O . VAL A 1 97 ? 4.971 -12.566 -10.229 1.00 92.56 97 VAL A O 1
ATOM 756 N N . ASP A 1 98 ? 3.950 -11.703 -12.047 1.00 92.00 98 ASP A N 1
ATOM 757 C CA . ASP A 1 98 ? 4.646 -12.510 -13.037 1.00 92.00 98 ASP A CA 1
ATOM 758 C C . ASP A 1 98 ? 5.766 -11.662 -13.649 1.00 92.00 98 ASP A C 1
ATOM 760 O O . ASP A 1 98 ? 5.537 -10.544 -14.118 1.00 92.00 98 ASP A O 1
ATOM 764 N N . ILE A 1 99 ? 6.996 -12.163 -13.570 1.00 88.94 99 ILE A N 1
ATOM 765 C CA . ILE A 1 99 ? 8.182 -11.453 -14.053 1.00 88.94 99 ILE A CA 1
ATOM 766 C C . ILE A 1 99 ? 8.277 -11.539 -15.575 1.00 88.94 99 ILE A C 1
ATOM 768 O O . ILE A 1 99 ? 8.786 -10.609 -16.201 1.00 88.94 99 ILE A O 1
ATOM 772 N N . ASP A 1 100 ? 7.772 -12.619 -16.171 1.00 90.50 100 ASP A N 1
ATOM 773 C CA . ASP A 1 100 ? 7.837 -12.820 -17.616 1.00 90.50 100 ASP A CA 1
ATOM 774 C C . ASP A 1 100 ? 6.910 -11.844 -18.364 1.00 90.50 100 ASP A C 1
ATOM 776 O O . ASP A 1 100 ? 7.210 -11.442 -19.490 1.00 90.50 100 ASP A O 1
ATOM 780 N N . ASP A 1 101 ? 5.853 -11.371 -17.695 1.00 89.06 101 ASP A N 1
ATOM 781 C CA . ASP A 1 101 ? 4.930 -10.343 -18.194 1.00 89.06 101 ASP A CA 1
ATOM 782 C C . ASP A 1 101 ? 5.444 -8.905 -17.998 1.00 89.06 101 ASP A C 1
ATOM 784 O O . ASP A 1 101 ? 4.824 -7.943 -18.466 1.00 89.06 101 ASP A O 1
ATOM 788 N N . MET A 1 102 ? 6.570 -8.713 -17.303 1.00 86.00 102 MET A N 1
ATOM 789 C CA . MET A 1 102 ? 7.065 -7.373 -17.012 1.00 86.00 102 MET A CA 1
ATOM 790 C C . MET A 1 102 ? 7.654 -6.729 -18.281 1.00 86.00 102 MET A C 1
ATOM 792 O O . MET A 1 102 ? 8.578 -7.282 -18.889 1.00 86.00 102 MET A O 1
ATOM 796 N N . PRO A 1 103 ? 7.170 -5.542 -18.706 1.00 87.69 103 PRO A N 1
ATOM 797 C CA . PRO A 1 103 ? 7.675 -4.901 -19.910 1.00 87.69 103 PRO A CA 1
ATOM 798 C C . PRO A 1 103 ? 9.162 -4.589 -19.756 1.00 87.69 103 PRO A C 1
ATOM 800 O O . PRO A 1 103 ? 9.597 -3.998 -18.765 1.00 87.69 103 PRO A O 1
ATOM 803 N N . LYS A 1 104 ? 9.948 -4.949 -20.775 1.00 85.50 104 LYS A N 1
ATOM 804 C CA . LYS A 1 104 ? 11.351 -4.539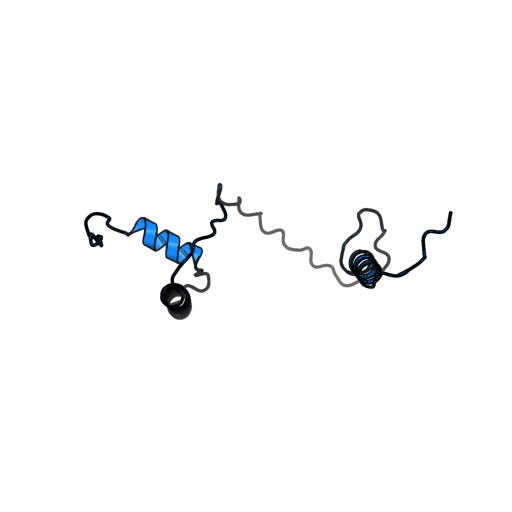 -20.886 1.00 85.50 104 LYS A CA 1
ATOM 805 C C . LYS A 1 104 ? 11.399 -3.053 -21.226 1.00 85.50 104 LYS A C 1
ATOM 807 O O . LYS A 1 104 ? 11.524 -2.679 -22.388 1.00 85.50 104 LYS A O 1
ATOM 812 N N . MET A 1 105 ? 11.248 -2.211 -20.214 1.00 68.12 105 MET A N 1
ATOM 813 C CA . MET A 1 105 ? 11.568 -0.796 -20.325 1.00 68.12 105 MET A CA 1
ATOM 814 C C . MET A 1 105 ? 13.093 -0.685 -20.279 1.00 68.12 105 MET A C 1
ATOM 816 O O . MET A 1 105 ? 13.696 -0.793 -19.213 1.00 68.12 105 MET A O 1
ATOM 820 N N . ILE A 1 106 ? 13.700 -0.603 -21.465 1.00 51.34 106 ILE A N 1
ATOM 821 C CA . ILE A 1 106 ? 15.089 -0.167 -21.658 1.00 51.34 106 ILE A CA 1
ATOM 822 C C . ILE A 1 106 ? 15.087 1.359 -21.671 1.00 51.34 106 ILE A C 1
ATOM 824 O O . ILE A 1 106 ? 14.198 1.918 -22.356 1.00 51.34 106 ILE A O 1
#

Foldseek 3Di:
DDDDDDPPDDVVVVVVVCCCVPPDDDPPDPPPDDDPDPPPDPPCDPPDDDPPDDDDDDDDDPPVVVVVLVVVQVVCCVVVVVVRDSVVVVVVCVVPDDPVPDDPPD

Secondary structure (DSSP, 8-state):
----------HHHHHHHHHHHHTS--TT-------------------PPPPS----------HHHHHHHHHHHHHHHHTT-TT--HHHHHHHHHHH--STTS----